Protein AF-A0A9D8KIV9-F1 (afdb_monomer)

Nearest PDB structures (foldseek):
  6qm2-assembly1_A-2  TM=9.154E-01  e=1.120E-15  Neisseria lactamica
  3e40-assembly1_B  TM=5.295E-01  e=6.995E-03  Haemophilus influenzae
  3e43-assembly1_A  TM=4.981E-01  e=1.097E-02  Haemophilus influenzae
  2gih-assembly1_A  TM=4.296E-01  e=1.614E-02  Haemophilus influenzae
  1tx3-assembly1_A  TM=4.099E-01  e=2.701E-02  Haemophilus influenzae

Structure (mmCIF, N/CA/C/O backbone):
data_AF-A0A9D8KIV9-F1
#
_entry.id   AF-A0A9D8KIV9-F1
#
loop_
_atom_site.group_PDB
_atom_site.id
_atom_site.type_symbol
_atom_site.label_atom_id
_atom_site.label_alt_id
_atom_site.label_comp_id
_atom_site.label_asym_id
_atom_site.label_entity_id
_atom_site.label_seq_id
_atom_site.pdbx_PDB_ins_code
_atom_site.Cartn_x
_atom_site.Cartn_y
_atom_site.Cartn_z
_atom_site.occupancy
_atom_site.B_iso_or_equiv
_atom_site.auth_seq_id
_atom_site.auth_comp_id
_atom_site.auth_asym_id
_atom_site.auth_atom_id
_atom_site.pdbx_PDB_model_num
ATOM 1 N N . MET A 1 1 ? -0.647 8.273 -18.912 1.00 57.44 1 MET A N 1
ATOM 2 C CA . MET A 1 1 ? -0.647 8.502 -17.454 1.00 57.44 1 MET A CA 1
ATOM 3 C C . MET A 1 1 ? -0.349 7.154 -16.820 1.00 57.44 1 MET A C 1
ATOM 5 O O . MET A 1 1 ? -0.947 6.184 -17.267 1.00 57.44 1 MET A O 1
ATOM 9 N N . ASP A 1 2 ? 0.652 7.076 -15.942 1.00 85.94 2 ASP A N 1
ATOM 10 C CA . ASP A 1 2 ? 1.118 5.831 -15.297 1.00 85.94 2 ASP A CA 1
ATOM 11 C C . ASP A 1 2 ? -0.032 5.184 -14.500 1.00 85.94 2 ASP A C 1
ATOM 13 O O . ASP A 1 2 ? -0.833 5.900 -13.889 1.00 85.94 2 ASP A O 1
ATOM 17 N N . ALA A 1 3 ? -0.162 3.853 -14.553 1.00 94.56 3 ALA A N 1
ATOM 18 C CA . ALA A 1 3 ? -1.281 3.130 -13.941 1.00 94.56 3 ALA A CA 1
ATOM 19 C C . ALA A 1 3 ? -1.370 3.383 -12.427 1.00 94.56 3 ALA A C 1
ATOM 21 O O . ALA A 1 3 ? -2.464 3.521 -11.876 1.00 94.56 3 ALA A O 1
ATOM 22 N N . SER A 1 4 ? -0.218 3.545 -11.775 1.00 96.19 4 SER A N 1
ATOM 23 C CA . SER A 1 4 ? -0.120 3.828 -10.343 1.00 96.19 4 SER A CA 1
ATOM 24 C C . SER A 1 4 ? -0.629 5.229 -10.006 1.00 96.19 4 SER A C 1
ATOM 26 O O . SER A 1 4 ? -1.284 5.422 -8.986 1.00 96.19 4 SER A O 1
ATOM 28 N N . GLU A 1 5 ? -0.368 6.211 -10.874 1.00 96.62 5 GLU A N 1
ATOM 29 C CA . GLU A 1 5 ? -0.840 7.591 -10.699 1.00 96.62 5 GLU A CA 1
ATOM 30 C C . GLU A 1 5 ? -2.365 7.672 -10.871 1.00 96.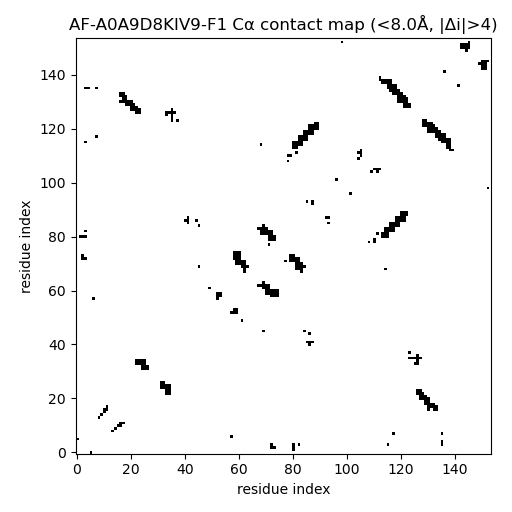62 5 GLU A C 1
ATOM 32 O O . GLU A 1 5 ? -3.036 8.387 -10.129 1.00 96.62 5 GLU A O 1
ATOM 37 N N . ASN A 1 6 ? -2.932 6.898 -11.807 1.00 96.62 6 ASN A N 1
ATOM 38 C CA . ASN A 1 6 ? -4.386 6.782 -11.961 1.00 96.62 6 ASN A CA 1
ATOM 39 C C . ASN A 1 6 ? -5.032 6.138 -10.728 1.00 96.62 6 ASN A C 1
ATOM 41 O O . ASN A 1 6 ? -6.034 6.649 -10.229 1.00 96.62 6 ASN A O 1
ATOM 45 N N . LEU A 1 7 ? -4.447 5.046 -10.223 1.00 97.94 7 LEU A N 1
ATOM 46 C CA . LEU A 1 7 ? -4.900 4.392 -8.996 1.00 97.94 7 LEU A CA 1
ATOM 47 C C . LEU A 1 7 ? -4.861 5.360 -7.808 1.00 97.94 7 LEU A C 1
ATOM 49 O O . LEU A 1 7 ? -5.849 5.501 -7.091 1.00 97.94 7 LEU A O 1
ATOM 53 N N . TYR A 1 8 ? -3.739 6.055 -7.620 1.00 98.25 8 TYR A N 1
ATOM 54 C CA . TYR A 1 8 ? -3.578 7.025 -6.541 1.00 98.25 8 TYR A CA 1
ATOM 55 C C . TYR A 1 8 ? -4.605 8.155 -6.636 1.00 98.25 8 TYR A C 1
ATOM 57 O O . TYR A 1 8 ? -5.246 8.491 -5.641 1.00 98.25 8 TYR A O 1
ATOM 65 N N . LYS A 1 9 ? -4.826 8.690 -7.841 1.00 97.75 9 LYS A N 1
ATOM 66 C CA . LYS A 1 9 ? -5.858 9.699 -8.083 1.00 97.75 9 LYS A CA 1
ATOM 67 C C . LYS A 1 9 ? -7.249 9.188 -7.700 1.00 97.75 9 LYS A C 1
ATOM 69 O O . LYS A 1 9 ? -7.966 9.897 -7.009 1.00 97.75 9 LYS A O 1
ATOM 74 N N . ALA A 1 10 ? -7.606 7.958 -8.067 1.00 97.81 10 ALA A N 1
ATOM 75 C CA . ALA A 1 10 ? -8.893 7.365 -7.698 1.00 97.81 10 ALA A CA 1
ATOM 76 C C . ALA A 1 10 ? -9.032 7.153 -6.174 1.00 97.81 10 ALA A C 1
ATOM 78 O O . ALA A 1 10 ? -10.102 7.379 -5.610 1.00 97.81 10 ALA A O 1
ATOM 79 N N . LEU A 1 11 ? -7.958 6.771 -5.475 1.00 98.19 11 LEU A N 1
ATOM 80 C CA . LEU A 1 11 ? -7.966 6.658 -4.010 1.00 98.19 11 LEU A CA 1
ATOM 81 C C . LEU A 1 11 ? -8.184 8.017 -3.324 1.00 98.19 11 LEU A C 1
ATOM 83 O O . LEU A 1 11 ? -8.909 8.101 -2.332 1.00 98.19 11 LEU A O 1
ATOM 87 N N . VAL A 1 12 ? -7.573 9.081 -3.848 1.00 97.62 12 VAL A N 1
ATOM 88 C CA . VAL A 1 12 ? -7.700 10.436 -3.293 1.00 97.62 12 VAL A CA 1
ATOM 89 C C . VAL A 1 12 ? -9.049 11.062 -3.646 1.00 97.62 12 VAL A C 1
ATOM 91 O O . VAL A 1 12 ? -9.749 11.538 -2.757 1.00 97.62 12 VAL A O 1
ATOM 94 N N . GLU A 1 13 ? -9.412 11.075 -4.927 1.00 95.94 13 GLU A N 1
ATOM 95 C CA . GLU A 1 13 ? -10.543 11.853 -5.442 1.00 95.94 13 GLU A CA 1
ATOM 96 C C . GLU A 1 13 ? -11.873 11.095 -5.366 1.00 95.94 13 GLU A C 1
ATOM 98 O O . GLU A 1 13 ? -12.878 11.683 -4.970 1.00 95.94 13 GLU A O 1
ATOM 103 N N . ASP A 1 14 ? -11.890 9.801 -5.704 1.00 94.62 14 ASP A N 1
ATOM 104 C CA . ASP A 1 14 ? -13.139 9.031 -5.771 1.00 94.62 14 ASP A CA 1
ATOM 105 C C . ASP A 1 14 ? -13.464 8.336 -4.448 1.00 94.62 14 ASP A C 1
ATOM 107 O O . ASP A 1 14 ? -14.627 8.264 -4.048 1.00 94.62 14 ASP A O 1
ATOM 111 N N . PHE A 1 15 ? -12.455 7.761 -3.786 1.00 96.88 15 PHE A N 1
ATOM 112 C CA . PHE A 1 15 ? -12.655 7.073 -2.509 1.00 96.88 15 PHE A CA 1
ATOM 113 C C . PHE A 1 15 ? -12.587 8.022 -1.310 1.00 96.88 15 PHE A C 1
ATOM 115 O O . PHE A 1 15 ? -13.308 7.805 -0.339 1.00 96.88 15 PHE A O 1
ATOM 122 N N . GLY A 1 16 ? -11.755 9.067 -1.372 1.00 97.44 16 GLY A N 1
ATOM 123 C CA . GLY A 1 16 ? -11.504 9.941 -0.227 1.00 97.44 16 GLY A CA 1
ATOM 124 C C . GLY A 1 16 ? -10.758 9.204 0.884 1.00 97.44 16 GLY A C 1
ATOM 125 O O . GLY A 1 16 ? -11.234 9.132 2.013 1.00 97.44 16 GLY A O 1
ATOM 126 N N . MET A 1 17 ? -9.612 8.596 0.550 1.00 97.25 17 MET A N 1
ATOM 127 C CA . MET A 1 17 ? -8.901 7.694 1.463 1.00 97.25 17 MET A CA 1
ATOM 128 C C . MET A 1 17 ? -8.394 8.372 2.742 1.00 97.25 17 MET A C 1
ATOM 130 O O . MET A 1 17 ? -8.413 7.751 3.799 1.00 97.25 17 MET A O 1
ATOM 134 N N . GLU A 1 18 ? -7.927 9.620 2.672 1.00 97.94 18 GLU A N 1
ATOM 135 C CA . GLU A 1 18 ? -7.451 10.345 3.857 1.00 97.94 18 GLU A CA 1
ATOM 136 C C . GLU A 1 18 ? -8.623 10.739 4.764 1.00 97.94 18 GLU A C 1
ATOM 138 O O . GLU A 1 18 ? -9.613 11.312 4.316 1.00 97.94 18 GLU A O 1
ATOM 143 N N . GLY A 1 19 ? -8.514 10.418 6.053 1.00 97.62 19 GLY A N 1
ATOM 144 C CA . GLY A 1 19 ? -9.589 10.553 7.035 1.00 97.62 19 GLY A CA 1
ATOM 145 C C . GLY A 1 19 ? -10.609 9.409 7.011 1.00 97.62 19 GLY A C 1
ATOM 146 O O . GLY A 1 19 ? -11.478 9.354 7.883 1.00 97.62 19 GLY A O 1
ATOM 147 N N . ALA A 1 20 ? -10.512 8.472 6.059 1.00 97.94 20 ALA A N 1
ATOM 148 C CA . ALA A 1 20 ? -11.359 7.287 6.055 1.00 97.94 20 ALA A CA 1
ATOM 149 C C . ALA A 1 20 ? -11.061 6.405 7.274 1.00 97.94 20 ALA A C 1
ATOM 151 O O . ALA A 1 20 ? -9.912 6.264 7.709 1.00 97.94 20 ALA A O 1
ATOM 152 N N . THR A 1 21 ? -12.114 5.781 7.805 1.00 97.69 21 THR A N 1
ATOM 153 C CA . THR A 1 21 ? -12.019 4.872 8.948 1.00 97.69 21 THR A CA 1
AT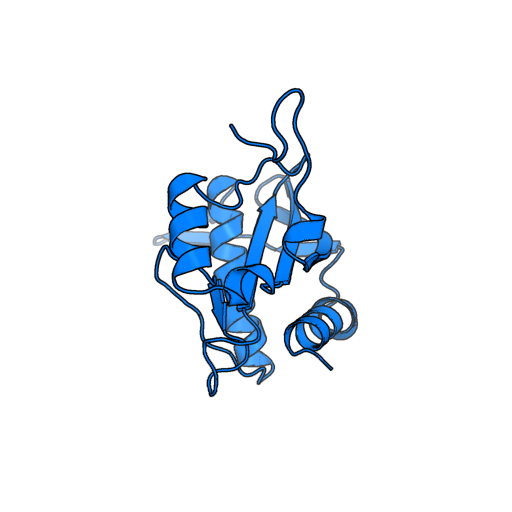OM 154 C C . THR A 1 21 ? -12.458 3.463 8.576 1.00 97.69 21 THR A C 1
ATOM 156 O O . THR A 1 21 ? -13.318 3.253 7.721 1.00 97.69 21 THR A O 1
ATOM 159 N N . GLY A 1 22 ? -11.857 2.481 9.236 1.00 95.69 22 GLY A N 1
ATOM 160 C CA . GLY A 1 22 ? -12.166 1.069 9.083 1.00 95.69 22 GLY A CA 1
ATOM 161 C C . GLY A 1 22 ? -11.968 0.321 10.394 1.00 95.69 22 GLY A C 1
ATOM 162 O O . GLY A 1 22 ? -11.401 0.838 11.352 1.00 95.69 22 GLY A O 1
ATOM 163 N N . SER A 1 23 ? -12.452 -0.914 10.459 1.00 96.06 23 SER A N 1
ATOM 164 C CA . SER A 1 23 ? -12.195 -1.800 11.596 1.00 96.06 23 SER A CA 1
ATOM 165 C C . SER A 1 23 ? -12.194 -3.246 11.134 1.00 96.06 23 SER A C 1
ATOM 167 O O . SER A 1 23 ? -12.843 -3.593 10.144 1.00 96.06 23 SER A O 1
ATOM 169 N N . VAL A 1 24 ? -11.482 -4.090 11.869 1.00 94.50 24 VAL A N 1
ATOM 170 C CA . VAL A 1 24 ? -11.433 -5.527 11.612 1.00 94.50 24 VAL A CA 1
ATOM 171 C C . VAL A 1 24 ? -12.288 -6.207 12.662 1.00 94.50 24 VAL A C 1
ATOM 173 O O . VAL A 1 24 ? -12.024 -6.082 13.858 1.00 94.50 24 VAL A O 1
ATOM 176 N N . ARG A 1 25 ? -13.322 -6.925 12.225 1.00 95.19 25 ARG A N 1
ATOM 177 C CA . ARG A 1 25 ? -14.177 -7.711 13.117 1.00 95.19 25 ARG A CA 1
ATOM 178 C C . ARG A 1 25 ? -13.924 -9.188 12.901 1.00 95.19 25 ARG A C 1
ATOM 180 O O . ARG A 1 25 ? -14.035 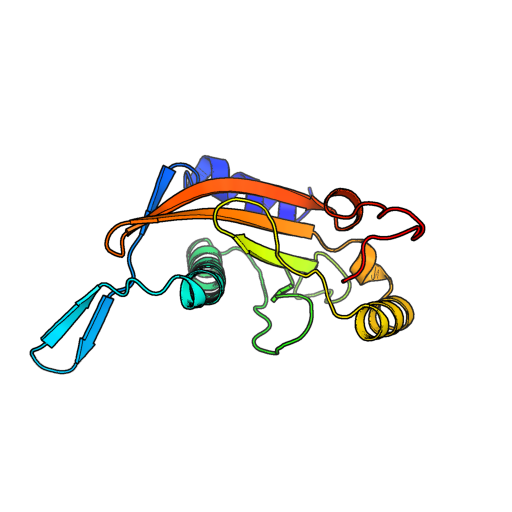-9.677 11.781 1.00 95.19 25 ARG A O 1
ATOM 187 N N . PHE A 1 26 ? -13.644 -9.895 13.985 1.00 95.81 26 PHE A N 1
ATOM 188 C CA . PHE A 1 26 ? -13.571 -11.348 13.985 1.00 95.81 26 PHE A CA 1
ATOM 189 C C . PHE A 1 26 ? -14.741 -11.896 14.795 1.00 95.81 26 PHE A C 1
ATOM 191 O O . PHE A 1 26 ? -14.931 -11.512 15.946 1.00 95.81 26 PHE A O 1
ATOM 198 N N . ASN A 1 27 ? -15.528 -12.781 14.189 1.00 97.00 27 ASN A N 1
ATOM 199 C CA . ASN A 1 27 ? -16.683 -13.401 14.830 1.00 97.00 27 ASN A CA 1
ATOM 200 C C . ASN A 1 27 ? -16.503 -14.916 14.832 1.00 97.00 27 ASN A C 1
ATOM 202 O O . ASN A 1 27 ? -16.213 -15.509 13.792 1.00 97.00 27 ASN A O 1
ATOM 206 N N . LEU A 1 28 ? -16.714 -15.539 15.989 1.00 97.56 28 LEU A N 1
ATOM 207 C CA . LEU A 1 28 ? -16.686 -16.984 16.151 1.00 97.56 28 LEU A CA 1
ATOM 208 C C . LEU A 1 28 ? -17.870 -17.419 17.019 1.00 97.56 28 LEU A C 1
ATOM 210 O O . LEU A 1 28 ? -17.900 -17.169 18.222 1.00 97.56 28 LEU A O 1
ATOM 214 N N . ARG A 1 29 ? -18.832 -18.108 16.389 1.00 96.19 29 ARG A N 1
ATOM 215 C CA . ARG A 1 29 ? -20.133 -18.463 16.983 1.00 96.19 29 ARG A CA 1
ATOM 216 C C . ARG A 1 29 ? -20.873 -17.214 17.483 1.00 96.19 29 ARG A C 1
ATOM 218 O O . ARG A 1 29 ? -21.172 -16.333 16.688 1.00 96.19 29 ARG A O 1
ATOM 225 N N . ASP A 1 30 ? -21.191 -17.172 18.768 1.00 96.94 30 ASP A N 1
ATOM 226 C CA . ASP A 1 30 ? -21.950 -16.143 19.469 1.00 96.94 30 ASP A CA 1
ATOM 227 C C . ASP A 1 30 ? -21.064 -15.046 20.082 1.00 96.94 30 ASP A C 1
ATOM 229 O O . ASP A 1 30 ? -21.576 -14.133 20.726 1.00 96.94 30 ASP A O 1
ATOM 233 N N . PHE A 1 31 ? -19.747 -15.099 19.856 1.00 96.25 31 PHE A N 1
ATOM 234 C CA . PHE A 1 31 ? -18.799 -14.109 20.356 1.00 96.25 31 PHE A CA 1
ATOM 235 C C . PHE A 1 31 ? -18.064 -13.398 19.213 1.00 96.25 31 PHE A C 1
ATOM 237 O O . PHE A 1 31 ? -17.575 -14.029 18.273 1.00 96.25 31 PHE A O 1
ATOM 244 N N . GLY A 1 32 ? -17.966 -12.073 19.306 1.00 96.19 32 GLY A N 1
ATOM 245 C CA . GLY A 1 32 ? -17.296 -11.226 18.326 1.00 96.19 32 GLY A CA 1
ATOM 246 C C . GLY A 1 32 ? -16.356 -10.236 18.997 1.00 96.19 32 GLY A C 1
ATOM 247 O O . GLY A 1 32 ? -16.631 -9.756 20.095 1.00 96.19 32 GLY A O 1
ATOM 248 N N . ILE A 1 33 ? -15.251 -9.930 18.325 1.00 96.25 33 ILE A N 1
ATOM 249 C CA . ILE A 1 33 ? -14.272 -8.936 18.763 1.00 96.25 33 ILE A CA 1
ATOM 250 C C . ILE A 1 33 ? -13.996 -7.932 17.649 1.00 96.25 33 ILE A C 1
ATOM 252 O O . ILE A 1 33 ? -14.060 -8.263 16.460 1.00 96.25 33 ILE A O 1
ATOM 256 N N . THR A 1 34 ? -13.619 -6.722 18.047 1.00 96.44 34 THR A N 1
ATOM 257 C CA . THR A 1 34 ? -12.870 -5.809 17.182 1.00 96.44 34 THR A CA 1
ATOM 258 C C . THR A 1 34 ? -11.391 -6.077 17.411 1.00 96.44 34 THR A C 1
ATOM 260 O O . THR A 1 34 ? -10.944 -6.153 18.553 1.00 96.44 34 THR A O 1
ATOM 263 N N . VAL A 1 35 ? -10.630 -6.280 16.340 1.00 95.12 35 VAL A N 1
ATOM 264 C CA . VAL A 1 35 ? -9.205 -6.574 16.462 1.00 95.12 35 VAL A CA 1
ATOM 265 C C . VAL A 1 35 ? -8.428 -5.278 16.677 1.00 95.12 35 VAL A C 1
ATOM 267 O O . VAL A 1 35 ? -8.507 -4.359 15.869 1.00 95.12 35 VAL A O 1
ATOM 270 N N . GLU A 1 36 ? -7.652 -5.233 17.758 1.00 94.38 36 GLU A N 1
ATOM 271 C CA . GLU A 1 36 ? -6.834 -4.073 18.156 1.00 94.38 36 GLU A CA 1
ATOM 272 C C . GLU A 1 36 ? -5.331 -4.290 17.901 1.00 94.38 36 GLU A C 1
ATOM 274 O O . GLU A 1 36 ? -4.478 -3.539 18.369 1.00 94.38 36 GLU A O 1
ATOM 279 N N . GLN A 1 37 ? -4.979 -5.360 17.186 1.00 91.56 37 GLN A N 1
ATOM 280 C CA . GLN A 1 37 ? -3.591 -5.691 16.889 1.00 91.56 37 GLN A CA 1
ATOM 281 C C . GLN A 1 37 ? -3.095 -4.877 15.689 1.00 91.56 37 GLN A C 1
ATOM 283 O O . GLN A 1 37 ? -3.649 -4.951 14.597 1.00 91.56 37 GLN A O 1
ATOM 288 N N . ASN A 1 38 ? -2.015 -4.120 15.878 1.00 88.06 38 ASN A N 1
ATOM 289 C CA . ASN A 1 38 ? -1.476 -3.237 14.841 1.00 88.06 38 ASN A CA 1
ATOM 290 C C . ASN A 1 38 ? -0.762 -4.007 13.704 1.00 88.06 38 ASN A C 1
ATOM 292 O O . ASN A 1 38 ? -0.782 -3.617 12.541 1.00 88.06 38 ASN A O 1
ATOM 296 N N . ASN A 1 39 ? -0.155 -5.155 14.019 1.00 88.06 39 ASN A N 1
ATOM 297 C CA . ASN A 1 39 ? 0.659 -5.944 13.084 1.00 88.06 39 ASN A CA 1
ATOM 298 C C . ASN A 1 39 ? -0.122 -6.573 11.913 1.00 88.06 39 ASN A C 1
ATOM 300 O O . ASN A 1 39 ? 0.507 -7.010 10.954 1.00 88.06 39 ASN A O 1
ATOM 304 N N . ILE A 1 40 ? -1.456 -6.631 11.970 1.00 91.81 40 ILE A N 1
ATOM 305 C CA . ILE A 1 40 ? -2.285 -7.189 10.887 1.00 91.81 40 ILE A CA 1
ATOM 306 C C . ILE A 1 40 ? -2.744 -6.137 9.873 1.00 91.81 40 ILE A C 1
ATOM 308 O O . ILE A 1 40 ? -3.177 -6.495 8.780 1.00 91.81 40 ILE A O 1
ATOM 312 N N . VAL A 1 41 ? -2.674 -4.848 10.221 1.00 93.81 41 VAL A N 1
ATOM 313 C CA . VAL A 1 41 ? -3.316 -3.780 9.441 1.00 93.81 41 VAL A CA 1
ATOM 314 C C . VAL A 1 41 ? -2.727 -3.675 8.040 1.00 93.81 41 VAL A C 1
ATOM 316 O O . VAL A 1 41 ? -3.479 -3.478 7.094 1.00 93.81 41 VAL A O 1
ATOM 319 N N . GLY A 1 42 ? -1.414 -3.862 7.886 1.00 93.69 42 GLY A N 1
ATOM 320 C CA . GLY A 1 42 ? -0.768 -3.798 6.572 1.00 93.69 42 GLY A CA 1
ATOM 321 C C . GLY A 1 42 ? -1.309 -4.830 5.592 1.00 93.69 42 GLY A C 1
ATOM 322 O O . GLY A 1 42 ? -1.785 -4.456 4.525 1.00 93.69 42 GLY A O 1
ATOM 323 N N . ASN A 1 43 ? -1.348 -6.099 6.002 1.00 93.62 43 ASN A N 1
ATOM 324 C CA . ASN A 1 43 ? -1.890 -7.178 5.173 1.00 93.62 43 ASN A CA 1
ATOM 325 C C . ASN A 1 43 ? -3.367 -6.936 4.829 1.00 93.62 43 ASN A C 1
ATOM 327 O O . ASN A 1 43 ? -3.811 -7.232 3.726 1.00 93.62 43 ASN A O 1
ATOM 331 N N . ILE A 1 44 ? -4.132 -6.372 5.767 1.00 95.44 44 ILE A N 1
ATOM 332 C CA . ILE A 1 44 ? -5.553 -6.080 5.556 1.00 95.44 44 ILE A CA 1
ATOM 333 C C . ILE A 1 44 ? -5.749 -4.904 4.602 1.00 95.44 44 ILE A C 1
ATOM 335 O O . ILE A 1 44 ? -6.674 -4.941 3.800 1.00 95.44 44 ILE A O 1
ATOM 339 N N . LEU A 1 45 ? -4.903 -3.873 4.656 1.00 96.69 45 LEU A N 1
ATOM 340 C CA . LEU A 1 45 ? -4.949 -2.761 3.704 1.00 96.69 45 LEU A CA 1
ATOM 341 C C . LEU A 1 45 ? -4.585 -3.214 2.288 1.00 96.69 45 LEU A C 1
ATOM 343 O O . LEU A 1 45 ? -5.208 -2.758 1.333 1.00 96.69 45 LEU A O 1
ATOM 347 N N . GLU A 1 46 ? -3.621 -4.123 2.155 1.00 96.94 46 GLU A N 1
ATOM 348 C CA . GLU A 1 46 ? -3.256 -4.745 0.881 1.00 96.94 46 GLU A CA 1
ATOM 349 C C . GLU A 1 46 ? -4.412 -5.586 0.316 1.00 96.94 46 GLU A C 1
ATOM 351 O O . GLU A 1 46 ? -4.852 -5.359 -0.812 1.00 96.94 46 GLU A O 1
ATOM 356 N N . GLU A 1 47 ? -4.993 -6.479 1.125 1.00 96.75 47 GLU A N 1
ATOM 357 C CA . GLU A 1 47 ? -6.163 -7.272 0.729 1.00 96.75 47 GLU A CA 1
ATOM 358 C C . GLU A 1 47 ? -7.373 -6.383 0.404 1.00 96.75 47 GLU A C 1
ATOM 360 O O . GLU A 1 47 ? -8.089 -6.612 -0.572 1.00 96.75 47 GLU A O 1
ATOM 365 N N . TRP A 1 48 ? -7.601 -5.335 1.194 1.00 97.69 48 TRP A N 1
ATOM 366 C CA . TRP A 1 48 ? -8.663 -4.371 0.938 1.00 97.69 48 TRP A CA 1
ATOM 367 C C . TRP A 1 48 ? -8.461 -3.659 -0.403 1.00 97.69 48 TRP A C 1
ATOM 369 O O . TRP A 1 48 ? -9.425 -3.514 -1.158 1.00 97.69 48 TRP A O 1
ATOM 379 N N . LEU A 1 49 ? -7.227 -3.258 -0.726 1.00 98.31 49 LEU A N 1
ATOM 380 C CA . LEU A 1 49 ? -6.908 -2.566 -1.972 1.00 98.31 49 LEU A CA 1
ATOM 381 C C . LEU A 1 49 ? -7.179 -3.454 -3.194 1.00 98.31 49 LEU A C 1
ATOM 383 O O . LEU A 1 49 ? -7.795 -2.982 -4.147 1.00 98.31 49 LEU A O 1
ATOM 387 N N . ASP A 1 50 ? -6.816 -4.739 -3.142 1.00 98.25 50 ASP A N 1
ATOM 388 C CA . ASP A 1 50 ? -7.152 -5.751 -4.162 1.00 98.25 50 ASP A CA 1
ATOM 389 C C . ASP A 1 50 ? -8.668 -5.805 -4.431 1.00 98.25 50 ASP A C 1
ATOM 391 O O . ASP A 1 50 ? -9.148 -5.655 -5.564 1.00 98.25 50 ASP A O 1
ATOM 395 N N . LYS A 1 51 ? -9.466 -5.944 -3.363 1.00 98.19 51 LYS A N 1
ATOM 396 C CA . LYS A 1 51 ? -10.932 -6.003 -3.484 1.00 98.19 51 LYS A CA 1
ATOM 397 C C . LYS A 1 51 ? -11.528 -4.691 -3.972 1.00 98.19 51 LYS A C 1
ATOM 399 O O . LYS A 1 51 ? -12.458 -4.707 -4.782 1.00 98.19 51 LYS A O 1
ATOM 404 N N . TRP A 1 52 ? -10.996 -3.561 -3.520 1.00 98.25 52 TRP A N 1
ATOM 405 C CA . TRP A 1 52 ? -11.460 -2.251 -3.947 1.00 98.25 52 TRP A CA 1
ATOM 406 C C . TRP A 1 52 ? -11.156 -2.004 -5.429 1.00 98.25 52 TRP A C 1
ATOM 408 O O . TRP A 1 52 ? -12.076 -1.660 -6.175 1.00 98.25 52 TRP A O 1
ATOM 418 N N . MET A 1 53 ? -9.930 -2.271 -5.889 1.00 98.25 53 MET A N 1
ATOM 419 C CA . MET A 1 53 ? -9.555 -2.163 -7.304 1.00 98.25 53 MET A CA 1
ATOM 420 C C . MET A 1 53 ? -10.436 -3.057 -8.180 1.00 98.25 53 MET A C 1
ATOM 422 O O . MET A 1 53 ? -10.965 -2.594 -9.192 1.00 98.25 53 MET A O 1
ATOM 426 N N . THR A 1 54 ? -10.692 -4.294 -7.741 1.00 98.19 54 THR A N 1
ATOM 427 C CA . THR A 1 54 ? -11.611 -5.219 -8.422 1.00 98.19 54 THR A CA 1
ATOM 428 C C . THR A 1 54 ? -13.018 -4.624 -8.538 1.00 98.19 54 THR A C 1
ATOM 430 O O . THR A 1 54 ? -13.603 -4.621 -9.620 1.00 98.19 54 THR A O 1
ATOM 433 N N . SER A 1 55 ? -13.553 -4.054 -7.452 1.00 97.75 55 SER A N 1
ATOM 434 C CA . SER A 1 55 ? -14.887 -3.431 -7.443 1.00 97.75 55 SER A CA 1
ATOM 435 C C . SER A 1 55 ? -15.007 -2.209 -8.362 1.00 97.75 55 SER A C 1
ATOM 437 O O . SER A 1 55 ? -16.104 -1.871 -8.806 1.00 97.75 55 SER A O 1
ATOM 439 N N . LYS A 1 56 ? -13.880 -1.550 -8.659 1.00 97.19 56 LYS A N 1
ATOM 440 C CA . LYS A 1 56 ? -13.787 -0.395 -9.559 1.00 97.19 56 LYS A CA 1
ATOM 441 C C . LYS A 1 56 ? -13.454 -0.773 -11.002 1.00 97.19 56 LYS A C 1
ATOM 443 O O . LYS A 1 56 ? -13.412 0.111 -11.851 1.00 97.19 56 LYS A O 1
ATOM 448 N N . GLY A 1 57 ? -13.221 -2.055 -11.290 1.00 96.69 57 GLY A N 1
ATOM 449 C CA . GLY A 1 57 ? -12.770 -2.503 -12.608 1.00 96.69 57 GLY A CA 1
ATOM 450 C C . GLY A 1 57 ? -11.361 -2.017 -12.965 1.00 96.69 57 GLY A C 1
ATOM 451 O O . GLY A 1 57 ? -11.030 -1.923 -14.144 1.00 96.69 57 GLY A O 1
ATOM 452 N N . ILE A 1 58 ? -10.535 -1.688 -11.965 1.00 96.81 58 ILE A N 1
ATOM 453 C CA . ILE A 1 58 ? -9.124 -1.350 -12.169 1.00 96.81 58 ILE A CA 1
ATOM 454 C C . ILE A 1 58 ? -8.377 -2.657 -12.421 1.00 96.81 58 ILE A C 1
ATOM 456 O O . ILE A 1 58 ? -8.410 -3.571 -11.598 1.00 96.81 58 ILE A O 1
ATOM 460 N N . VAL A 1 59 ? -7.718 -2.755 -13.570 1.00 96.31 59 VAL A N 1
ATOM 461 C CA . VAL A 1 59 ? -6.984 -3.951 -13.991 1.00 96.31 59 VAL A CA 1
ATOM 462 C C . VAL A 1 59 ? -5.712 -4.104 -13.150 1.00 96.31 59 VAL A C 1
ATOM 464 O O . VAL A 1 59 ? -4.926 -3.167 -13.048 1.00 96.31 59 VAL A O 1
ATOM 467 N N . HIS A 1 60 ? -5.521 -5.273 -12.534 1.00 98.00 60 HIS A N 1
ATOM 468 C CA . HIS A 1 60 ? -4.347 -5.593 -11.717 1.00 98.00 60 HIS A CA 1
ATOM 469 C C . HIS A 1 60 ? -4.197 -7.110 -11.516 1.00 98.00 60 HIS A C 1
ATOM 471 O O . HIS A 1 60 ? -5.139 -7.875 -11.725 1.00 98.00 60 HIS A O 1
ATOM 477 N N . ILE A 1 61 ? -3.014 -7.535 -11.067 1.00 97.88 61 ILE A N 1
ATOM 478 C CA . ILE A 1 61 ? -2.754 -8.853 -10.474 1.00 97.88 61 ILE A CA 1
ATOM 479 C C . ILE A 1 61 ? -2.179 -8.632 -9.075 1.00 97.88 61 ILE A C 1
ATOM 481 O O . ILE A 1 61 ? -1.166 -7.947 -8.932 1.00 97.88 61 ILE A O 1
ATOM 485 N N . HIS A 1 62 ? -2.790 -9.246 -8.063 1.00 97.56 62 HIS A N 1
ATOM 486 C CA . HIS A 1 62 ? -2.267 -9.302 -6.698 1.00 97.56 62 HIS A CA 1
ATOM 487 C C . HIS A 1 62 ? -1.266 -10.458 -6.556 1.00 97.56 62 HIS A C 1
ATOM 489 O O . HIS A 1 62 ? -1.563 -11.614 -6.871 1.00 97.56 62 HIS A O 1
ATOM 495 N N . ASN A 1 63 ? -0.059 -10.155 -6.087 1.00 96.19 63 ASN A N 1
ATOM 496 C CA . ASN A 1 63 ? 0.975 -11.137 -5.813 1.00 96.19 63 ASN A CA 1
ATOM 497 C C . ASN A 1 63 ? 0.881 -11.681 -4.382 1.00 96.19 63 ASN A C 1
ATOM 499 O O . ASN A 1 63 ? 1.444 -11.129 -3.449 1.00 96.19 63 ASN A O 1
ATOM 503 N N . HIS A 1 64 ? 0.269 -12.847 -4.208 1.00 90.19 64 HIS A N 1
ATOM 504 C CA . HIS A 1 64 ? 0.175 -13.480 -2.884 1.00 90.19 64 HIS A CA 1
ATOM 505 C C . HIS A 1 64 ? 1.483 -14.123 -2.380 1.00 90.19 64 HIS A C 1
ATOM 507 O O . HIS A 1 64 ? 1.491 -14.792 -1.343 1.00 90.19 64 HIS A O 1
ATOM 513 N N . LYS A 1 65 ? 2.588 -14.016 -3.128 1.00 88.31 65 LYS A N 1
ATOM 514 C CA . LYS A 1 65 ? 3.892 -14.534 -2.694 1.00 88.31 65 LYS A CA 1
ATOM 515 C C . LYS A 1 65 ? 4.564 -13.499 -1.798 1.00 88.31 65 LYS A C 1
ATOM 517 O O . LYS A 1 65 ? 4.442 -12.309 -2.038 1.00 88.31 65 LYS A O 1
ATOM 522 N N . GLN A 1 66 ? 5.376 -13.951 -0.841 1.00 79.75 66 GLN A N 1
ATOM 523 C CA . GLN A 1 66 ? 6.278 -13.072 -0.080 1.00 79.75 66 GLN A CA 1
ATOM 524 C C . GLN A 1 66 ? 7.447 -12.576 -0.962 1.00 79.75 66 GLN A C 1
ATOM 526 O O . GLN A 1 66 ? 8.602 -12.940 -0.743 1.00 79.75 66 GLN A O 1
ATOM 531 N N . ALA A 1 67 ? 7.147 -11.822 -2.021 1.00 89.31 67 ALA A N 1
ATOM 532 C CA . ALA A 1 67 ? 8.104 -11.315 -2.999 1.00 89.31 67 ALA A CA 1
ATOM 533 C C . ALA A 1 67 ? 7.542 -10.083 -3.718 1.00 89.31 67 ALA A C 1
ATOM 535 O O . ALA A 1 67 ? 6.350 -10.024 -3.977 1.00 89.31 67 ALA A O 1
ATOM 536 N N . SER A 1 68 ? 8.416 -9.162 -4.122 1.00 93.25 68 SER A N 1
ATOM 537 C CA . SER A 1 68 ? 8.035 -7.982 -4.905 1.00 93.25 68 SER A CA 1
ATOM 538 C C . SER A 1 68 ? 7.581 -8.314 -6.340 1.00 93.25 68 SER A C 1
ATOM 540 O O . SER A 1 68 ? 8.157 -9.222 -6.961 1.00 93.25 68 SER A O 1
ATOM 542 N N . PRO A 1 69 ? 6.653 -7.520 -6.913 1.00 96.81 69 PRO A N 1
ATOM 543 C CA . PRO A 1 69 ? 5.862 -6.465 -6.260 1.00 96.81 69 PRO A CA 1
ATOM 544 C C . PRO A 1 69 ? 4.633 -7.038 -5.545 1.00 96.81 69 PRO A C 1
ATOM 546 O O . PRO A 1 69 ? 4.289 -8.190 -5.794 1.00 96.81 69 PRO A O 1
ATOM 549 N N . ASP A 1 70 ? 3.936 -6.233 -4.743 1.00 97.56 70 ASP A N 1
ATOM 550 C CA . ASP A 1 70 ? 2.641 -6.625 -4.162 1.00 97.56 70 ASP A CA 1
ATOM 551 C C . ASP A 1 70 ? 1.544 -6.647 -5.244 1.00 97.56 70 ASP A C 1
ATOM 553 O O . ASP A 1 70 ? 0.712 -7.555 -5.289 1.00 97.56 70 ASP A O 1
ATOM 557 N N . PHE A 1 71 ? 1.595 -5.703 -6.196 1.00 98.12 71 PHE A N 1
ATOM 558 C CA . PHE A 1 71 ? 0.705 -5.673 -7.358 1.00 98.12 71 PHE A CA 1
ATOM 559 C C . PHE A 1 71 ? 1.440 -5.409 -8.673 1.00 98.12 71 PHE A C 1
ATOM 561 O O . PHE A 1 71 ? 2.332 -4.559 -8.763 1.00 98.12 71 PHE A O 1
ATOM 568 N N . TRP A 1 72 ? 0.974 -6.075 -9.729 1.00 98.06 72 TRP A N 1
ATOM 569 C CA . TRP A 1 72 ? 1.199 -5.650 -11.110 1.00 98.06 72 TRP A CA 1
ATOM 570 C C . TRP A 1 72 ? -0.033 -4.900 -11.602 1.00 98.06 72 TRP A C 1
ATOM 572 O O . TRP A 1 72 ? -1.117 -5.478 -11.661 1.00 98.06 72 TRP A O 1
ATOM 582 N N . LEU A 1 73 ? 0.126 -3.629 -11.976 1.00 97.81 73 LEU A N 1
ATOM 583 C CA . LEU A 1 73 ? -0.965 -2.829 -12.554 1.00 97.81 73 LEU A CA 1
ATOM 584 C C . LEU A 1 73 ? -1.018 -2.907 -14.089 1.00 97.81 73 LEU A C 1
ATOM 586 O O . LEU A 1 73 ? -1.842 -2.251 -14.721 1.00 97.81 73 LEU A O 1
ATOM 590 N N . ASP A 1 74 ? -0.136 -3.709 -14.682 1.00 96.50 74 ASP A N 1
ATOM 591 C CA . ASP A 1 74 ? -0.121 -4.048 -16.101 1.00 96.50 74 ASP A CA 1
ATOM 592 C C . ASP A 1 74 ? 0.011 -5.576 -16.252 1.00 96.50 74 ASP A C 1
ATOM 594 O O . ASP A 1 74 ? 1.121 -6.112 -16.278 1.00 96.50 74 ASP A O 1
ATOM 598 N N . PRO A 1 75 ? -1.114 -6.312 -16.278 1.00 94.94 75 PRO A N 1
ATOM 599 C CA . PRO A 1 75 ? -1.106 -7.769 -16.402 1.00 94.94 75 PRO A CA 1
ATOM 600 C C . PRO A 1 75 ? -0.506 -8.292 -17.709 1.00 94.94 75 PRO A C 1
ATOM 602 O O . PRO A 1 75 ? -0.049 -9.434 -17.743 1.00 94.94 75 PRO A O 1
ATOM 605 N N . ASP A 1 76 ? -0.494 -7.474 -18.763 1.00 96.31 76 ASP A N 1
ATOM 606 C CA . ASP A 1 76 ? 0.061 -7.843 -20.066 1.00 96.31 76 ASP A CA 1
ATOM 607 C C . ASP A 1 76 ? 1.589 -7.663 -20.105 1.00 96.31 76 ASP A C 1
ATOM 609 O O . ASP A 1 76 ? 2.270 -8.262 -20.940 1.00 96.31 76 ASP A O 1
ATOM 613 N N . ASN A 1 77 ? 2.149 -6.878 -19.176 1.00 96.12 77 ASN A N 1
ATOM 614 C CA . ASN A 1 77 ? 3.584 -6.682 -19.023 1.00 96.12 77 ASN A CA 1
ATOM 615 C C . ASN A 1 77 ? 4.007 -6.636 -17.545 1.00 96.12 77 ASN A C 1
ATOM 617 O O . ASN A 1 77 ? 4.114 -5.575 -16.927 1.00 96.12 77 ASN A O 1
ATOM 621 N N . LEU A 1 78 ? 4.374 -7.805 -17.015 1.00 95.50 78 LEU A N 1
ATOM 622 C CA . LEU A 1 78 ? 4.812 -7.982 -15.625 1.00 95.50 78 LEU A CA 1
ATOM 623 C C . LEU A 1 78 ? 6.176 -7.348 -15.293 1.00 95.50 78 LEU A C 1
ATOM 625 O O . LEU A 1 78 ? 6.651 -7.498 -14.167 1.00 95.50 78 LEU A O 1
ATOM 629 N N . GLU A 1 79 ? 6.823 -6.662 -16.234 1.00 95.94 79 GLU A N 1
ATOM 630 C CA . GLU A 1 79 ? 8.040 -5.867 -16.010 1.00 95.94 79 GLU A CA 1
ATOM 631 C C . GLU A 1 79 ? 7.729 -4.373 -15.814 1.00 95.94 79 GLU A C 1
ATOM 633 O O . GLU A 1 79 ? 8.618 -3.579 -15.510 1.00 95.94 79 GLU A O 1
ATOM 638 N N . SER A 1 80 ? 6.464 -3.971 -15.967 1.00 94.81 80 SER A N 1
ATOM 639 C CA . SER A 1 80 ? 6.015 -2.583 -15.890 1.00 94.81 80 SER A CA 1
ATOM 640 C C . SER A 1 80 ? 5.021 -2.368 -14.739 1.00 94.81 80 SER A C 1
ATOM 642 O O . SER A 1 80 ? 4.440 -3.315 -14.21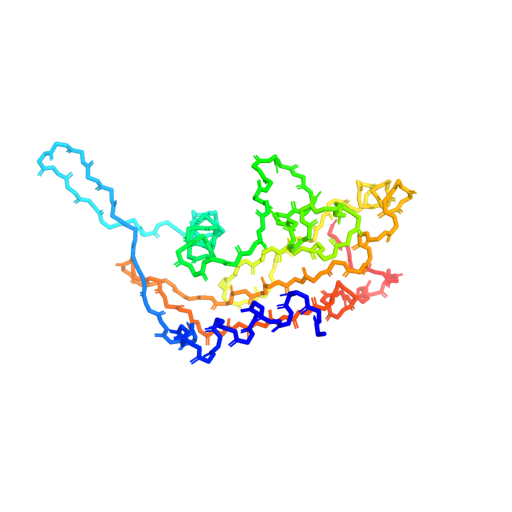1 1.00 94.81 80 SER A O 1
ATOM 644 N N . ASN A 1 81 ? 4.852 -1.106 -14.325 1.00 95.81 81 ASN A N 1
ATOM 645 C CA . ASN A 1 81 ? 3.847 -0.669 -13.345 1.00 95.81 81 ASN A CA 1
ATOM 646 C C . ASN A 1 81 ? 3.785 -1.527 -12.060 1.00 95.81 81 ASN A C 1
ATOM 648 O O . ASN A 1 81 ? 2.712 -1.926 -11.601 1.00 95.81 81 ASN A O 1
ATOM 652 N N . TRP A 1 82 ? 4.955 -1.818 -11.483 1.00 97.56 82 TRP A N 1
ATOM 653 C CA . TRP A 1 82 ? 5.069 -2.469 -10.177 1.00 97.56 82 TRP A CA 1
ATOM 654 C C . TRP A 1 82 ? 4.608 -1.521 -9.075 1.00 97.56 82 TRP A C 1
ATOM 656 O O . TRP A 1 82 ? 5.125 -0.403 -8.973 1.00 97.56 82 TRP A O 1
ATOM 666 N N . LEU A 1 83 ? 3.708 -1.998 -8.219 1.00 98.19 83 LEU A N 1
ATOM 667 C CA . LEU A 1 83 ? 3.227 -1.277 -7.049 1.00 98.19 83 LEU A CA 1
ATOM 668 C C . LEU A 1 83 ? 3.542 -2.066 -5.772 1.00 98.19 83 LEU A C 1
ATOM 670 O O . LEU A 1 83 ? 3.207 -3.241 -5.653 1.00 98.19 83 LEU A O 1
ATOM 674 N N . GLU A 1 84 ? 4.176 -1.390 -4.821 1.00 97.69 84 GLU A N 1
ATOM 675 C CA . GLU A 1 84 ? 4.467 -1.882 -3.473 1.00 97.69 84 GLU A CA 1
ATOM 676 C C . GLU A 1 84 ? 3.618 -1.108 -2.464 1.00 97.69 84 GLU A C 1
ATOM 678 O O . GL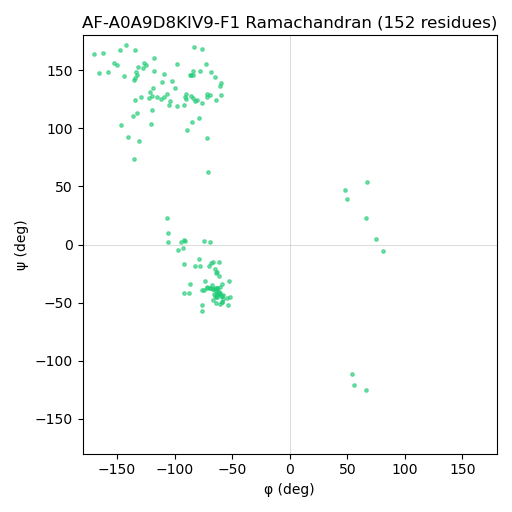U A 1 84 ? 3.484 0.117 -2.562 1.00 97.69 84 GLU A O 1
ATOM 683 N N . ILE A 1 85 ? 3.085 -1.790 -1.462 1.00 97.12 85 ILE A N 1
ATOM 684 C CA . ILE A 1 85 ? 2.281 -1.208 -0.397 1.00 97.12 85 ILE A CA 1
ATOM 685 C C . ILE A 1 85 ? 3.116 -1.175 0.878 1.00 97.12 85 ILE A C 1
ATOM 687 O O . ILE A 1 85 ? 3.722 -2.160 1.300 1.00 97.12 85 ILE A O 1
ATOM 691 N N . LYS A 1 86 ? 3.166 -0.013 1.531 1.00 96.25 86 LYS A N 1
ATOM 692 C CA . LYS A 1 86 ? 3.789 0.120 2.852 1.00 96.25 86 LYS A CA 1
ATOM 693 C C . LYS A 1 86 ? 2.866 0.883 3.776 1.00 96.25 86 LYS A C 1
ATOM 695 O O . LYS A 1 86 ? 2.646 2.078 3.607 1.00 96.25 86 LYS A O 1
ATOM 700 N N . SER A 1 87 ? 2.363 0.197 4.792 1.00 95.94 87 SER A N 1
ATOM 701 C CA . SER A 1 87 ? 1.553 0.807 5.841 1.00 95.94 87 SER A CA 1
ATOM 702 C C . SER A 1 87 ? 2.372 1.015 7.113 1.00 95.94 87 SER A C 1
ATOM 704 O O . SER A 1 87 ? 3.140 0.126 7.485 1.00 95.94 87 SER A O 1
ATOM 706 N N . PHE A 1 88 ? 2.193 2.130 7.817 1.00 96.38 88 PHE A N 1
ATOM 707 C CA . PHE A 1 88 ? 2.906 2.382 9.071 1.00 96.38 88 PHE A CA 1
ATOM 708 C C . PHE A 1 88 ? 2.141 3.307 10.022 1.00 96.38 88 PHE A C 1
ATOM 710 O O . PHE A 1 88 ? 1.340 4.139 9.601 1.00 96.38 88 PHE A O 1
ATOM 717 N N . THR A 1 89 ? 2.458 3.193 11.313 1.00 94.94 89 THR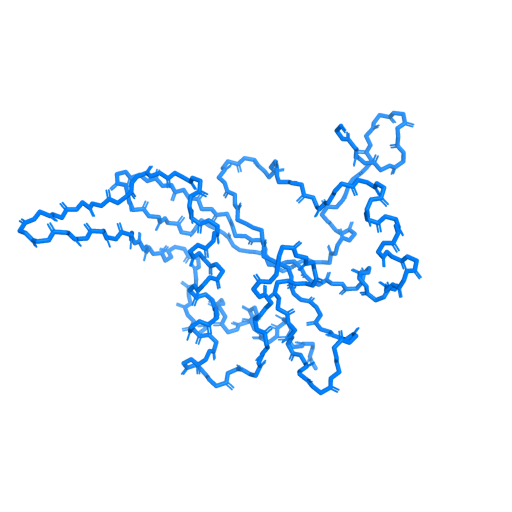 A N 1
ATOM 718 C CA . THR A 1 89 ? 2.024 4.120 12.367 1.00 94.94 89 THR A CA 1
ATOM 719 C C . THR A 1 89 ? 3.210 4.941 12.866 1.00 94.94 89 THR A C 1
ATOM 721 O O . THR A 1 89 ? 4.322 4.421 12.959 1.00 94.94 89 THR A O 1
ATOM 724 N N . GLY A 1 90 ? 2.991 6.199 13.256 1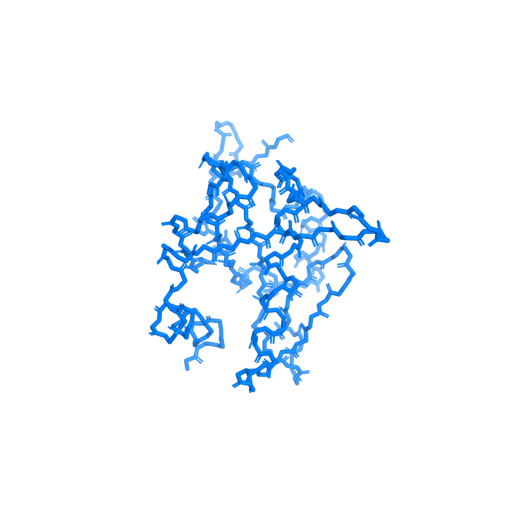.00 92.12 90 GLY A N 1
ATOM 725 C CA . GLY A 1 90 ? 4.072 7.060 13.746 1.00 92.12 90 GLY A CA 1
ATOM 726 C C . GLY A 1 90 ? 5.094 7.393 12.651 1.00 92.12 90 GLY A C 1
ATOM 727 O O . GLY A 1 90 ? 4.721 7.918 11.600 1.00 92.12 90 GLY A O 1
ATOM 728 N N . SER A 1 91 ? 6.377 7.121 12.907 1.00 89.62 91 SER A N 1
ATOM 729 C CA . SER A 1 91 ? 7.465 7.331 11.940 1.00 89.62 91 SER A CA 1
ATOM 730 C C . SER A 1 91 ? 7.601 6.147 10.967 1.00 89.62 91 SER A C 1
ATOM 732 O O . SER A 1 91 ? 7.413 5.002 11.380 1.00 89.62 91 SER A O 1
ATOM 734 N N . PRO A 1 92 ? 7.978 6.384 9.695 1.00 88.44 92 PRO A N 1
ATOM 735 C CA . PRO A 1 92 ? 8.153 5.326 8.702 1.00 88.44 92 PRO A CA 1
ATOM 736 C C . PRO A 1 92 ? 9.411 4.497 9.002 1.00 88.44 92 PRO A C 1
ATOM 738 O O . PRO A 1 92 ? 10.514 4.823 8.568 1.00 88.44 92 PRO A O 1
ATOM 741 N N . ASN A 1 93 ? 9.228 3.420 9.767 1.00 85.69 93 ASN A N 1
ATOM 742 C CA . ASN A 1 93 ? 10.274 2.467 10.153 1.00 85.69 93 ASN A CA 1
ATOM 743 C C . ASN A 1 93 ? 10.147 1.128 9.404 1.00 85.69 93 ASN A C 1
ATOM 745 O O . ASN A 1 93 ? 10.594 0.101 9.905 1.00 85.69 93 ASN A O 1
ATOM 749 N N . PHE A 1 94 ? 9.493 1.121 8.242 1.00 89.56 94 PHE A N 1
ATOM 750 C CA . PHE A 1 94 ? 9.383 -0.075 7.413 1.00 89.56 94 PHE A CA 1
ATOM 751 C C . PHE A 1 94 ? 10.681 -0.332 6.644 1.00 89.56 94 PHE A C 1
ATOM 753 O O . PHE A 1 94 ? 11.375 0.601 6.233 1.00 89.56 94 PHE A O 1
ATOM 760 N N . ASP A 1 95 ? 10.958 -1.606 6.389 1.00 90.19 95 ASP A N 1
ATOM 761 C CA . ASP A 1 95 ? 12.036 -2.014 5.500 1.00 90.19 95 ASP A CA 1
ATOM 762 C C . ASP A 1 95 ? 11.560 -2.055 4.044 1.00 90.19 95 ASP A C 1
ATOM 764 O O . ASP A 1 95 ? 10.418 -2.420 3.731 1.00 90.19 95 ASP A O 1
ATOM 768 N N . ILE A 1 96 ? 12.471 -1.710 3.135 1.00 91.12 96 ILE A N 1
ATOM 769 C CA . ILE A 1 96 ? 12.271 -1.900 1.695 1.00 91.12 96 ILE A CA 1
ATOM 770 C C . ILE A 1 96 ? 12.475 -3.378 1.363 1.00 91.12 96 ILE A C 1
ATOM 772 O O . ILE A 1 96 ? 11.580 -4.024 0.828 1.00 91.12 96 ILE A O 1
ATOM 776 N N . ALA A 1 97 ? 13.653 -3.904 1.697 1.00 91.31 97 ALA A N 1
ATOM 777 C CA . ALA A 1 97 ? 14.037 -5.300 1.542 1.00 91.31 97 ALA A CA 1
ATOM 778 C C . ALA A 1 97 ? 15.369 -5.554 2.263 1.00 91.31 97 ALA A C 1
ATOM 780 O O . ALA A 1 97 ? 16.141 -4.626 2.517 1.00 91.31 97 ALA A O 1
ATOM 781 N N . ALA A 1 98 ? 15.693 -6.825 2.509 1.00 92.62 98 ALA A N 1
ATOM 782 C CA . ALA A 1 98 ? 17.042 -7.207 2.911 1.00 92.62 98 ALA A CA 1
ATOM 783 C C . ALA A 1 98 ? 18.055 -6.804 1.820 1.00 92.62 98 ALA A C 1
ATOM 785 O O . ALA A 1 98 ? 17.891 -7.169 0.655 1.00 92.62 98 ALA A O 1
ATOM 786 N N . PHE A 1 99 ? 19.122 -6.089 2.192 1.00 92.62 99 PHE A N 1
ATOM 787 C CA . PHE A 1 99 ? 20.030 -5.424 1.243 1.00 92.62 99 PHE A CA 1
ATOM 788 C C . PHE A 1 99 ? 20.613 -6.357 0.167 1.00 92.62 99 PHE A C 1
ATOM 790 O O . PHE A 1 99 ? 20.586 -6.037 -1.019 1.00 92.62 99 PHE A O 1
ATOM 797 N N . ARG A 1 100 ? 21.093 -7.550 0.554 1.00 93.44 100 ARG A N 1
ATOM 798 C CA . ARG A 1 100 ? 21.632 -8.535 -0.406 1.00 93.44 100 ARG A CA 1
ATOM 799 C C . ARG A 1 100 ? 20.562 -9.069 -1.357 1.00 93.44 100 ARG A C 1
ATOM 801 O O . ARG A 1 100 ? 20.816 -9.182 -2.552 1.00 93.44 100 ARG A O 1
ATOM 808 N N . SER A 1 101 ? 19.374 -9.371 -0.835 1.00 93.38 101 SER A N 1
ATOM 809 C CA . SER A 1 101 ? 18.242 -9.826 -1.647 1.00 93.38 101 SER A CA 1
ATOM 810 C C . SER A 1 101 ? 17.800 -8.744 -2.628 1.00 93.38 101 SER A C 1
ATOM 812 O O . SER A 1 101 ? 17.522 -9.047 -3.783 1.00 93.38 101 SER A O 1
ATOM 814 N N . PHE A 1 102 ? 17.809 -7.481 -2.195 1.00 94.44 102 PHE A N 1
ATOM 815 C CA . PHE A 1 102 ? 17.490 -6.340 -3.043 1.00 94.44 102 PHE A CA 1
ATOM 816 C C . PHE A 1 102 ? 18.485 -6.181 -4.200 1.00 94.44 102 PHE A C 1
ATOM 818 O O . PHE A 1 102 ? 18.063 -6.019 -5.340 1.00 94.44 102 PHE A O 1
ATOM 825 N N . ILE A 1 103 ? 19.794 -6.285 -3.937 1.00 94.81 103 ILE A N 1
ATOM 826 C CA . ILE A 1 103 ? 20.817 -6.223 -4.995 1.00 94.81 103 ILE A CA 1
ATOM 827 C C . ILE A 1 103 ? 20.593 -7.327 -6.032 1.00 94.81 103 ILE A C 1
ATOM 829 O O . ILE A 1 103 ? 20.550 -7.038 -7.226 1.00 94.81 103 ILE A O 1
ATOM 833 N N . ASN A 1 104 ? 20.418 -8.574 -5.587 1.00 96.50 104 ASN A N 1
ATOM 834 C CA . ASN A 1 104 ? 20.189 -9.699 -6.496 1.00 96.50 104 ASN A CA 1
ATOM 835 C C . ASN A 1 104 ? 18.918 -9.495 -7.332 1.00 96.50 104 ASN A C 1
ATOM 837 O O . ASN A 1 104 ? 18.937 -9.728 -8.538 1.00 96.50 104 ASN A O 1
ATOM 841 N N . LEU A 1 105 ? 17.847 -8.995 -6.708 1.00 95.69 105 LEU A N 1
ATOM 842 C CA . LEU A 1 105 ? 16.597 -8.688 -7.395 1.00 95.69 105 LEU A CA 1
ATOM 843 C C . LEU A 1 105 ? 16.776 -7.600 -8.454 1.00 95.69 105 LEU A C 1
ATOM 845 O O . LEU A 1 105 ? 16.241 -7.742 -9.540 1.00 95.69 105 LEU A O 1
ATOM 849 N N . VAL A 1 106 ? 17.524 -6.531 -8.175 1.00 96.44 106 VAL A N 1
ATOM 850 C CA . VAL A 1 106 ? 17.765 -5.461 -9.157 1.00 96.44 106 VAL A CA 1
ATOM 851 C C . VAL A 1 106 ? 18.628 -5.947 -10.324 1.00 96.44 106 VAL A C 1
ATOM 853 O O . VAL A 1 106 ? 18.408 -5.519 -11.452 1.00 96.44 106 VAL A O 1
ATOM 856 N N . ILE A 1 107 ? 19.583 -6.850 -10.081 1.00 97.38 107 ILE A N 1
ATOM 857 C CA . ILE A 1 107 ? 20.384 -7.464 -11.152 1.00 97.38 107 ILE A CA 1
ATOM 858 C C . ILE A 1 107 ? 19.495 -8.313 -12.071 1.00 97.38 107 ILE A C 1
ATOM 860 O O . ILE A 1 107 ? 19.632 -8.237 -13.289 1.00 97.38 107 ILE A O 1
ATOM 864 N N . GLU A 1 108 ? 18.591 -9.110 -11.498 1.00 97.25 108 GLU A N 1
ATOM 865 C CA . GLU A 1 108 ? 17.674 -9.968 -12.258 1.00 97.25 108 GLU A CA 1
ATOM 866 C C . GLU A 1 108 ? 16.544 -9.168 -12.928 1.00 97.25 108 GLU A C 1
ATOM 868 O O . GLU A 1 108 ? 16.146 -9.460 -14.052 1.00 97.25 108 GLU A O 1
ATOM 873 N N . LYS A 1 109 ? 16.021 -8.161 -12.225 1.00 97.19 109 LYS A N 1
ATOM 874 C CA . LYS A 1 109 ? 14.806 -7.406 -12.550 1.00 97.19 109 LYS A CA 1
ATOM 875 C C . LYS A 1 109 ? 15.060 -5.908 -12.351 1.00 97.19 109 LYS A C 1
ATOM 877 O O . LYS A 1 109 ? 14.575 -5.317 -11.381 1.00 97.19 109 LYS A O 1
ATOM 882 N N . PRO A 1 110 ? 15.815 -5.255 -13.252 1.00 96.81 110 PRO A N 1
ATOM 883 C CA . PRO A 1 110 ? 16.224 -3.857 -13.086 1.00 96.81 110 PRO A CA 1
ATOM 884 C C . PRO A 1 110 ? 15.044 -2.883 -13.010 1.00 96.81 110 PRO A C 1
ATOM 886 O O . PRO A 1 110 ? 15.127 -1.857 -12.331 1.00 96.81 110 PRO A O 1
ATOM 889 N N . TRP A 1 111 ? 13.907 -3.228 -13.620 1.00 95.62 111 TRP A N 1
ATOM 890 C CA . TRP A 1 111 ? 12.665 -2.458 -13.521 1.00 95.62 111 TRP A CA 1
ATOM 891 C C . TRP A 1 111 ? 12.112 -2.347 -12.093 1.00 95.62 111 TRP A C 1
ATOM 893 O O . TRP A 1 111 ? 11.334 -1.432 -11.826 1.00 95.62 111 TRP A O 1
ATOM 903 N N . LYS A 1 112 ? 12.573 -3.165 -11.130 1.00 96.06 112 LYS A N 1
ATOM 904 C CA . LYS A 1 112 ? 12.288 -2.969 -9.697 1.00 96.06 112 LYS A CA 1
ATOM 905 C C . LYS A 1 112 ? 12.648 -1.555 -9.222 1.00 96.06 112 LYS A C 1
ATOM 907 O O . LYS A 1 112 ? 11.975 -1.018 -8.347 1.00 96.06 112 LYS A O 1
ATOM 912 N N . LEU A 1 113 ? 13.664 -0.914 -9.804 1.00 95.81 113 LEU A N 1
ATOM 913 C CA . LEU A 1 113 ? 14.034 0.467 -9.465 1.00 95.81 113 LEU A CA 1
ATOM 914 C C . LEU A 1 113 ? 12.952 1.496 -9.835 1.00 95.81 113 LEU A C 1
ATOM 916 O O . LEU A 1 113 ? 12.915 2.580 -9.251 1.00 95.81 113 LEU A O 1
ATOM 920 N N . HIS A 1 114 ? 12.061 1.147 -10.763 1.00 95.81 114 HIS A N 1
ATOM 921 C CA . HIS A 1 114 ? 10.937 1.970 -11.201 1.00 95.81 114 HIS A CA 1
ATOM 922 C C . HIS A 1 114 ? 9.627 1.650 -10.467 1.00 95.81 114 HIS A C 1
ATOM 924 O O . HIS A 1 114 ? 8.610 2.272 -10.764 1.00 95.81 114 HIS A O 1
ATOM 930 N N . SER A 1 115 ? 9.631 0.727 -9.496 1.00 96.38 115 SER A N 1
ATOM 931 C CA . SER A 1 115 ? 8.424 0.420 -8.721 1.00 96.38 115 SER A CA 1
ATOM 932 C C . SER A 1 115 ? 7.922 1.648 -7.960 1.00 96.38 115 SER A C 1
ATOM 934 O O . SER A 1 115 ? 8.705 2.352 -7.301 1.00 96.38 115 SER A O 1
ATOM 936 N N . LYS A 1 116 ? 6.609 1.854 -7.998 1.00 97.94 116 LYS A N 1
ATOM 937 C CA . LYS A 1 116 ? 5.902 2.846 -7.197 1.00 97.94 116 LYS A CA 1
ATOM 938 C C . LYS A 1 116 ? 5.562 2.255 -5.832 1.00 97.94 116 LYS A C 1
ATOM 940 O O . LYS A 1 116 ? 5.310 1.064 -5.710 1.00 97.94 116 LYS A O 1
ATOM 945 N N . HIS A 1 117 ? 5.577 3.093 -4.807 1.00 98.00 117 HIS A N 1
ATOM 946 C CA . HIS A 1 117 ? 5.261 2.728 -3.433 1.00 98.00 117 HIS A CA 1
ATOM 947 C C . HIS A 1 117 ? 4.066 3.554 -2.971 1.00 98.00 117 HIS A C 1
ATOM 949 O O . HIS A 1 117 ? 4.167 4.782 -2.885 1.00 98.00 117 HIS A O 1
ATOM 955 N N . LEU A 1 118 ? 2.950 2.885 -2.682 1.00 98.44 118 LEU A N 1
ATOM 956 C CA . LEU A 1 118 ? 1.814 3.483 -1.995 1.00 98.44 118 LEU A CA 1
ATOM 957 C C . LEU A 1 118 ? 2.071 3.401 -0.491 1.00 98.44 118 LEU A C 1
ATOM 959 O O . LEU A 1 118 ? 1.996 2.338 0.130 1.00 98.44 118 LEU A O 1
ATOM 963 N N . LEU A 1 119 ? 2.415 4.545 0.085 1.00 98.50 119 LEU A N 1
ATOM 964 C CA . LEU A 1 119 ? 2.657 4.691 1.510 1.00 98.50 119 LEU A CA 1
ATOM 965 C C . LEU A 1 119 ? 1.347 5.063 2.198 1.00 98.50 119 LEU A C 1
ATOM 967 O O . LEU A 1 119 ? 0.734 6.063 1.832 1.00 98.50 119 LEU A O 1
ATOM 971 N N . ILE A 1 120 ? 0.948 4.296 3.210 1.00 98.25 120 ILE A N 1
ATOM 972 C CA . ILE A 1 120 ? -0.294 4.499 3.957 1.00 98.25 120 ILE A CA 1
ATOM 973 C C . ILE A 1 120 ? 0.053 4.722 5.428 1.00 98.25 120 ILE A C 1
ATOM 975 O O . ILE A 1 120 ? 0.375 3.782 6.159 1.00 98.25 120 ILE A O 1
ATOM 979 N N . LYS A 1 121 ? -0.009 5.976 5.878 1.00 98.12 121 LYS A N 1
ATOM 980 C CA . LYS A 1 121 ? 0.101 6.288 7.302 1.00 98.12 121 LYS A CA 1
ATOM 981 C C . LYS A 1 121 ? -1.271 6.171 7.937 1.00 98.12 121 LYS A C 1
ATOM 983 O O . LYS A 1 121 ? -2.226 6.799 7.483 1.00 98.12 121 LYS A O 1
ATOM 988 N N . TYR A 1 122 ? -1.346 5.404 9.009 1.00 97.31 122 TYR A N 1
ATOM 989 C CA . TYR A 1 122 ? -2.568 5.243 9.776 1.00 97.31 122 TYR A CA 1
ATOM 990 C C . TYR A 1 122 ? -2.287 5.362 11.271 1.00 97.31 122 TYR A C 1
ATOM 992 O O . TYR A 1 122 ? -1.141 5.311 11.728 1.00 97.31 122 TYR A O 1
ATOM 1000 N N . LYS A 1 123 ? -3.363 5.494 12.035 1.00 96.25 123 LYS A N 1
ATOM 1001 C CA . LYS A 1 123 ? -3.385 5.280 13.481 1.00 96.25 123 LYS A CA 1
ATOM 1002 C C . LYS A 1 123 ? -4.485 4.279 13.813 1.00 96.25 123 LYS A C 1
ATOM 1004 O O . LYS A 1 123 ? -5.424 4.106 13.035 1.00 96.25 123 LYS A O 1
ATOM 1009 N N . MET A 1 124 ? -4.348 3.611 14.951 1.00 94.81 124 MET A N 1
ATOM 1010 C CA . MET A 1 124 ? -5.356 2.690 15.460 1.00 94.81 124 MET A CA 1
ATOM 1011 C C . MET A 1 124 ? -5.676 3.033 16.910 1.00 94.81 124 MET A C 1
ATOM 1013 O O . MET A 1 124 ? -4.775 3.081 17.745 1.00 94.81 124 MET A O 1
ATOM 1017 N N . GLU A 1 125 ? -6.958 3.227 17.204 1.00 94.62 125 GLU A N 1
ATOM 1018 C CA . GLU A 1 125 ? -7.468 3.468 18.554 1.00 94.62 125 GLU A CA 1
ATOM 1019 C C . GLU A 1 125 ? -8.712 2.600 18.776 1.00 94.62 125 GLU A C 1
ATOM 1021 O O . GLU A 1 125 ? -9.649 2.644 17.981 1.00 94.62 125 GLU A O 1
ATOM 1026 N N . ASN A 1 126 ? -8.720 1.773 19.831 1.00 93.50 126 ASN A N 1
ATOM 1027 C CA . ASN A 1 126 ? -9.827 0.856 20.162 1.00 93.50 126 ASN A CA 1
ATOM 1028 C C . ASN A 1 126 ? -10.299 0.002 18.961 1.00 93.50 126 ASN A C 1
ATOM 1030 O O . ASN A 1 126 ? -11.496 -0.177 18.724 1.00 93.50 126 ASN A O 1
ATOM 1034 N N . GLY A 1 127 ? -9.346 -0.457 18.140 1.00 93.19 127 GLY A N 1
ATOM 1035 C CA . GLY A 1 127 ? -9.604 -1.278 16.951 1.00 93.19 127 GLY A CA 1
ATOM 1036 C C . GLY A 1 127 ? -10.186 -0.533 15.742 1.00 93.19 127 GLY A C 1
ATOM 1037 O O . GLY A 1 127 ? -10.494 -1.161 14.726 1.00 93.19 127 GLY A O 1
ATOM 1038 N N . VAL A 1 128 ? -10.318 0.794 15.820 1.00 96.19 128 VAL A N 1
ATOM 1039 C CA . VAL A 1 128 ? -10.645 1.655 14.678 1.00 96.19 128 VAL A CA 1
ATOM 1040 C C . VAL A 1 128 ? -9.349 2.131 14.039 1.00 96.19 128 VAL A C 1
ATOM 1042 O O . VAL A 1 128 ? -8.533 2.779 14.689 1.00 96.19 128 VAL A O 1
ATOM 1045 N N . VAL A 1 129 ? -9.169 1.803 12.763 1.00 97.50 129 VAL A N 1
ATOM 1046 C CA . VAL A 1 129 ? -8.077 2.289 11.920 1.00 97.50 129 VAL A CA 1
ATOM 1047 C C . VAL A 1 129 ? -8.537 3.563 11.229 1.00 97.50 129 VAL A C 1
ATOM 1049 O O . VAL A 1 129 ? -9.569 3.553 10.564 1.00 97.50 129 VAL A O 1
ATOM 1052 N N . GLU A 1 130 ? -7.769 4.639 11.351 1.00 97.94 130 GLU A N 1
ATOM 1053 C CA . GLU A 1 130 ? -7.965 5.886 10.607 1.00 97.94 130 GLU A CA 1
ATOM 1054 C C . GLU A 1 130 ? -6.759 6.111 9.697 1.00 97.94 130 GLU A C 1
ATOM 1056 O O . GLU A 1 130 ? -5.614 6.085 10.161 1.00 97.94 130 GLU A O 1
ATOM 1061 N N . ILE A 1 131 ? -7.008 6.328 8.406 1.00 98.38 131 ILE A N 1
ATOM 1062 C CA . ILE A 1 131 ? -5.955 6.671 7.453 1.00 98.38 131 ILE A CA 1
ATOM 1063 C C . ILE A 1 131 ? -5.623 8.149 7.618 1.00 98.38 131 ILE A C 1
ATOM 1065 O O . ILE A 1 131 ? -6.399 9.019 7.238 1.00 98.38 131 ILE A O 1
ATOM 1069 N N . GLU A 1 132 ? -4.455 8.444 8.176 1.00 98.19 132 GLU A N 1
ATOM 1070 C CA . GLU A 1 132 ? -4.027 9.823 8.409 1.00 98.19 132 GLU A CA 1
ATOM 1071 C C . GLU A 1 132 ? -3.562 10.488 7.117 1.00 98.19 132 GLU A C 1
ATOM 1073 O O . GLU A 1 132 ? -3.770 11.686 6.928 1.00 98.19 132 GLU A O 1
ATOM 1078 N N . ARG A 1 133 ? -2.856 9.733 6.266 1.00 98.25 133 ARG A N 1
ATOM 1079 C CA . ARG A 1 133 ? -2.255 10.268 5.045 1.00 98.25 133 ARG A CA 1
ATOM 1080 C C . ARG A 1 133 ? -1.808 9.173 4.090 1.00 98.25 133 ARG A C 1
ATOM 1082 O O . ARG A 1 133 ? -1.324 8.130 4.539 1.00 98.25 133 ARG A O 1
ATOM 1089 N N . ILE A 1 134 ? -1.880 9.449 2.791 1.00 98.38 134 ILE A N 1
ATOM 1090 C CA . ILE A 1 134 ? -1.308 8.581 1.762 1.00 98.38 134 ILE A CA 1
ATOM 1091 C C . ILE A 1 134 ? -0.328 9.326 0.855 1.00 98.38 134 ILE A C 1
ATOM 1093 O O . ILE A 1 134 ? -0.391 10.542 0.687 1.00 98.38 134 ILE A O 1
ATOM 1097 N N . TRP A 1 135 ? 0.613 8.585 0.272 1.00 98.50 135 TRP A N 1
ATOM 1098 C CA . TRP A 1 135 ? 1.533 9.105 -0.739 1.00 98.50 135 TRP A CA 1
ATOM 1099 C C . TRP A 1 135 ? 1.817 8.047 -1.792 1.00 98.50 135 TRP A C 1
ATOM 1101 O O . TRP A 1 135 ? 1.984 6.878 -1.457 1.00 98.50 135 TRP A O 1
ATOM 1111 N N . LEU A 1 136 ? 1.993 8.479 -3.037 1.00 98.44 136 LEU A N 1
ATOM 1112 C CA . LEU A 1 136 ? 2.623 7.674 -4.073 1.00 98.44 136 LEU A CA 1
ATOM 1113 C C . LEU A 1 136 ? 4.049 8.176 -4.301 1.00 98.44 136 LEU A C 1
ATOM 1115 O O . LEU A 1 136 ? 4.263 9.361 -4.564 1.00 98.44 136 LEU A O 1
ATOM 1119 N N . LYS A 1 137 ? 5.030 7.285 -4.163 1.00 98.19 137 LYS A N 1
ATOM 1120 C CA . LYS A 1 137 ? 6.453 7.621 -4.265 1.00 98.19 137 LYS A CA 1
ATOM 1121 C C . LYS A 1 137 ? 7.211 6.647 -5.143 1.00 98.19 137 LYS A C 1
ATOM 1123 O O . LYS A 1 137 ? 6.905 5.462 -5.195 1.00 98.19 137 LYS A O 1
ATOM 1128 N N . ASN A 1 138 ? 8.239 7.139 -5.814 1.00 97.56 138 ASN A N 1
ATOM 1129 C CA . ASN A 1 138 ? 9.251 6.281 -6.407 1.00 97.56 138 ASN A CA 1
ATOM 1130 C C . ASN A 1 138 ? 10.135 5.684 -5.306 1.00 97.56 138 ASN A C 1
ATOM 1132 O O . ASN A 1 138 ? 10.322 6.286 -4.248 1.00 97.56 138 ASN A O 1
ATOM 1136 N N . LEU A 1 139 ? 10.744 4.531 -5.585 1.00 95.56 139 LEU A N 1
ATOM 1137 C CA . LEU A 1 139 ? 11.658 3.868 -4.653 1.00 95.56 139 LEU A CA 1
ATOM 1138 C C . LEU A 1 139 ? 12.773 4.798 -4.139 1.00 95.56 139 LEU A C 1
ATOM 1140 O O . LEU A 1 139 ? 13.071 4.833 -2.951 1.00 95.56 139 LEU A O 1
ATOM 1144 N N . TRP A 1 140 ? 13.395 5.571 -5.027 1.00 94.50 140 TRP A N 1
ATOM 1145 C CA . TRP A 1 140 ? 14.505 6.451 -4.657 1.00 94.50 140 TRP A CA 1
ATOM 1146 C C . TRP A 1 140 ? 14.071 7.654 -3.800 1.00 94.50 140 TRP A C 1
ATOM 1148 O O . TRP A 1 140 ? 14.914 8.232 -3.123 1.00 94.50 140 TRP A O 1
ATOM 1158 N N . GLU A 1 141 ? 12.781 8.016 -3.783 1.00 96.31 141 GLU A N 1
ATOM 1159 C CA . GLU A 1 141 ? 12.252 9.102 -2.939 1.00 96.31 141 GLU A CA 1
ATOM 1160 C C . GLU A 1 141 ? 12.064 8.684 -1.476 1.00 96.31 141 GLU A C 1
ATOM 1162 O O . GLU A 1 141 ? 11.932 9.544 -0.606 1.00 96.31 141 GLU A O 1
ATOM 1167 N N . ILE A 1 142 ? 12.019 7.375 -1.206 1.00 94.62 142 ILE A N 1
ATOM 1168 C CA . ILE A 1 142 ? 11.818 6.808 0.138 1.00 94.62 142 ILE A CA 1
ATOM 1169 C C . ILE A 1 142 ? 13.109 6.228 0.731 1.00 94.62 142 ILE A C 1
ATOM 1171 O O . ILE A 1 142 ? 13.108 5.700 1.841 1.00 94.62 142 ILE A O 1
ATOM 1175 N N . CYS A 1 143 ? 14.216 6.345 -0.000 1.00 92.12 143 CYS A N 1
ATOM 1176 C CA . CYS A 1 143 ? 15.554 5.983 0.444 1.00 92.12 143 CYS A CA 1
ATOM 1177 C C . CYS A 1 143 ? 16.319 7.220 0.925 1.00 92.12 143 CYS A C 1
ATOM 1179 O O . CYS A 1 143 ? 16.086 8.342 0.480 1.00 92.12 143 CYS A O 1
ATOM 1181 N N . SER A 1 144 ? 17.303 7.008 1.795 1.00 90.19 144 SER A N 1
ATOM 1182 C CA . SER A 1 144 ? 18.251 8.044 2.208 1.00 90.19 144 SER A CA 1
ATOM 1183 C C . SER A 1 144 ? 19.650 7.458 2.370 1.00 90.19 144 SER A C 1
ATOM 1185 O O . SER A 1 144 ? 19.827 6.240 2.363 1.00 90.19 144 SER A O 1
ATOM 1187 N N . THR A 1 145 ? 20.647 8.316 2.568 1.00 90.62 145 THR A N 1
ATOM 1188 C CA . THR A 1 145 ? 21.967 7.907 3.066 1.00 90.62 145 THR A CA 1
ATOM 1189 C C . THR A 1 145 ? 21.906 7.644 4.580 1.00 90.62 145 THR A C 1
ATOM 1191 O O . THR A 1 145 ? 20.912 7.979 5.236 1.00 90.62 145 THR A O 1
ATOM 1194 N N . SER A 1 146 ? 22.947 7.029 5.153 1.00 85.88 146 SER A N 1
ATOM 1195 C CA . SER A 1 146 ? 23.071 6.861 6.609 1.00 85.88 146 SER A CA 1
ATOM 1196 C C . SER A 1 146 ? 24.527 6.921 7.055 1.00 85.88 146 SER A C 1
ATOM 1198 O O . SER A 1 146 ? 25.268 5.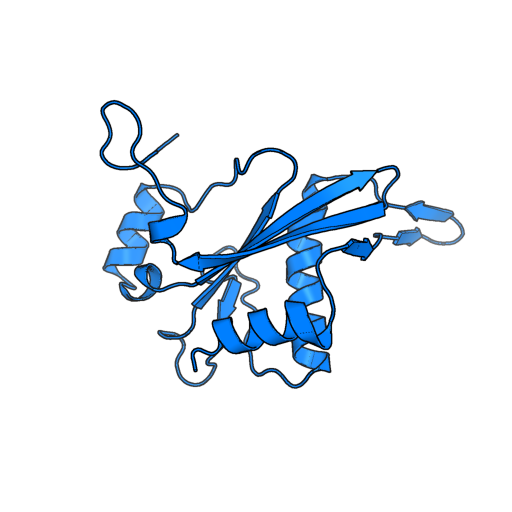949 6.909 1.00 85.88 146 SER A O 1
ATOM 1200 N N . GLY A 1 147 ? 24.939 8.059 7.621 1.00 86.25 147 GLY A N 1
ATOM 1201 C CA . GLY A 1 147 ? 26.280 8.247 8.177 1.00 86.25 147 GLY A CA 1
ATOM 1202 C C . GLY A 1 147 ? 27.379 7.919 7.164 1.00 86.25 147 GLY A C 1
ATOM 1203 O O . GLY A 1 147 ? 27.550 8.622 6.173 1.00 86.25 147 GLY A O 1
ATOM 1204 N N . THR A 1 148 ? 28.116 6.839 7.421 1.00 90.12 148 THR A N 1
ATOM 1205 C CA . THR A 1 148 ? 29.205 6.343 6.565 1.00 90.12 148 THR A CA 1
ATOM 1206 C C . THR A 1 148 ? 28.732 5.569 5.335 1.00 90.12 148 THR A C 1
ATOM 1208 O O . THR A 1 148 ? 29.539 5.279 4.456 1.00 90.12 148 THR A O 1
ATOM 1211 N N . TRP A 1 149 ? 27.454 5.192 5.270 1.00 90.50 149 TRP A N 1
ATOM 1212 C CA . TRP A 1 149 ? 26.909 4.361 4.203 1.00 90.50 149 TRP A CA 1
ATOM 1213 C C . TRP A 1 149 ? 26.180 5.208 3.151 1.00 90.50 149 TRP A C 1
ATOM 1215 O O . TRP A 1 149 ? 25.348 6.055 3.503 1.00 90.50 149 TRP A O 1
ATOM 1225 N N . PRO A 1 150 ? 26.427 4.954 1.850 1.00 90.19 150 PRO A N 1
ATOM 1226 C CA . PRO A 1 150 ? 25.779 5.689 0.763 1.00 90.19 150 PRO A CA 1
ATOM 1227 C C . PRO A 1 150 ? 24.275 5.399 0.661 1.00 90.19 150 PRO A C 1
ATOM 1229 O O . PRO A 1 150 ? 23.550 6.155 0.028 1.00 90.19 150 PRO A O 1
ATOM 1232 N N . VAL A 1 151 ? 23.795 4.325 1.293 1.00 90.81 151 VAL A N 1
ATOM 1233 C CA . VAL A 1 151 ? 22.378 3.976 1.415 1.00 90.81 151 VAL A CA 1
ATOM 1234 C C . VAL A 1 151 ? 22.119 3.562 2.859 1.00 90.81 151 VAL A C 1
ATOM 1236 O O . VAL A 1 151 ? 22.962 2.919 3.485 1.00 90.81 151 VAL A O 1
ATOM 1239 N N . LYS A 1 152 ? 20.965 3.949 3.401 1.00 89.75 152 LYS A N 1
ATOM 1240 C CA . LYS A 1 152 ? 20.523 3.558 4.736 1.00 89.75 152 LYS A CA 1
ATOM 1241 C C . LYS A 1 152 ? 20.301 2.048 4.795 1.00 89.75 152 LYS A C 1
ATOM 1243 O O . LYS A 1 152 ? 19.536 1.493 4.015 1.00 89.75 152 LYS A O 1
ATOM 1248 N N . VAL A 1 153 ? 20.975 1.416 5.746 1.00 88.56 153 VAL A N 1
ATOM 1249 C CA . VAL A 1 153 ? 20.913 -0.016 6.053 1.00 88.56 153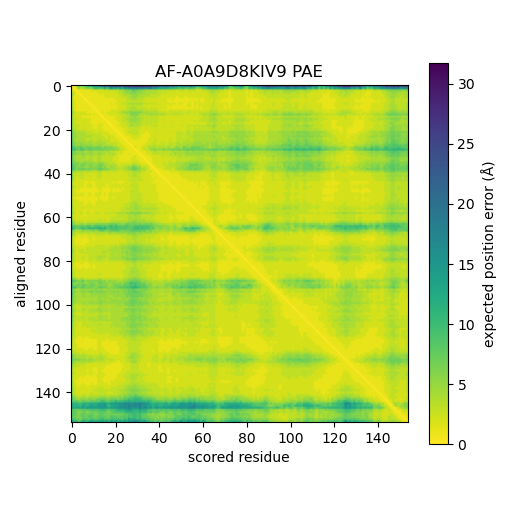 VAL A CA 1
ATOM 1250 C C . VAL A 1 153 ? 20.731 -0.181 7.565 1.00 88.56 153 VAL A C 1
ATOM 1252 O O . VAL A 1 153 ? 21.124 0.719 8.316 1.00 88.56 153 VAL A O 1
ATOM 1255 N N . GLN A 1 154 ? 20.106 -1.283 7.988 1.00 84.62 154 GLN A N 1
ATOM 1256 C CA . GLN A 1 154 ? 19.987 -1.707 9.389 1.00 84.62 154 GLN A CA 1
ATOM 1257 C C . GLN A 1 154 ? 20.866 -2.928 9.650 1.00 84.62 154 GLN A C 1
ATOM 1259 O O . GLN A 1 154 ? 20.989 -3.766 8.725 1.00 84.62 154 GLN A O 1
#

Secondary structure (DSSP, 8-state):
--HHHHHHHHIIIII--TT-EEE-EEEETTEEEE---GGGHHHHHHHHHHHHHHHTT---EE--SSSS-SEES-TT-TTS-EEEEEEESSS-------HHHHHHHHHH-GGGGG-EEEEEEEEEETTEEEEEEEEEEEGGGS---BTTBSS---

Radius of gyration: 16.73 Å; Cα contacts (8 Å, |Δi|>4): 231; chains: 1; bounding box: 51×30×40 Å

Mean predicted aligned error: 3.48 Å

Solvent-accessible surface area (backbone atoms only — not comparable to full-atom values): 9080 Å² total; per-residue (Å²): 131,60,60,63,59,53,51,50,49,43,40,53,73,74,65,41,47,60,72,35,71,47,68,48,74,53,74,58,93,95,47,72,44,67,48,68,64,73,89,54,50,47,64,49,52,52,55,47,47,56,54,49,34,54,76,68,70,50,69,63,42,79,43,90,55,102,53,88,45,44,27,28,49,30,79,93,41,82,75,40,58,33,33,35,78,46,60,42,56,92,67,88,78,75,81,92,64,61,67,69,62,46,52,54,45,38,73,78,40,57,53,62,66,70,19,35,32,45,38,38,35,33,51,74,58,96,21,36,38,34,28,71,40,74,46,82,38,50,51,74,77,78,55,52,62,43,92,94,36,87,52,60,79,134

Sequence (154 aa):
MDASENLYKALVEDFGMEGATGSVRFNLRDFGITVEQNNIVGNILEEWLDKWMTSKGIVHIHNHKQASPDFWLDPDNLESNWLEIKSFTGSPNFDIAAFRSFINLVIEKPWKLHSKHLLIKYKMENGVVEIERIWLKNLWEICSTSGTWPVKVQ

Foldseek 3Di:
DQLVVVLVCCCCPVVVQAQDKDWDWDDDPPDIATDQDPVCVQVVVLVVSVVVCVVVVQDWDADPDPDFDRIDSDPVDPLGATEHEAEDEDDRPDDPDAPVVVVVCCVVRVSLQAYKYWYWYWDGDRRMIGGNDIDIDGPVVPWCADDPGRTDDD

pLDDT: mean 94.86, std 4.58, range [57.44, 98.5]